Protein AF-A0A397T1X7-F1 (afdb_monomer)

Foldseek 3Di:
DDDDDDDDDDDWDWDDDVPDTDTDDDDAWFDQDQDPVPRHGRVCLLQPDAQRDPDPDVPDDDPDPDDRSCDNNVVVVPDPDDDDDTDHD

pLDDT: mean 76.86, std 15.19, range [36.06, 94.38]

Sequence (89 aa):
MIRFETLQWIPLKLTLIKKKGFIIINGKGIPIEIHKEGNVWIPELIFGHLLVPSNYGDSEKKVTGGRNGYGAKLTNIYSTEFIVETADL

Nearest PDB structures (foldseek):
  1pvg-assembly1_A  TM=9.748E-01  e=1.190E-05  Saccharomyces cerevisiae
  1pvg-assembly1_B  TM=9.739E-01  e=1.564E-05  Saccharomyces cerevisiae
  4gfh-assembly1_F  TM=9.744E-01  e=2.054E-05  Saccharomyces cerevisiae S288C
  4gfh-assembly1_A  TM=9.744E-01  e=2.054E-05  Saccharomyces cerevisiae S288C
  1qzr-assembly1_B  TM=9.704E-01  e=2.355E-05  Saccharomyces cerevisiae

Mean predicted aligned error: 9.06 Å

Structure (mmCIF, N/CA/C/O backbone):
data_AF-A0A397T1X7-F1
#
_entry.id   AF-A0A397T1X7-F1
#
loop_
_atom_site.group_PDB
_atom_site.id
_atom_site.type_symbol
_atom_site.label_atom_id
_atom_site.label_alt_id
_atom_site.label_comp_id
_atom_site.label_asym_id
_atom_site.label_entity_id
_atom_site.label_seq_id
_atom_site.pdbx_PDB_ins_code
_atom_site.Cartn_x
_atom_site.Cartn_y
_atom_site.Cartn_z
_atom_site.occupancy
_atom_site.B_iso_or_equiv
_atom_site.auth_seq_id
_atom_site.auth_comp_id
_atom_site.auth_asym_id
_atom_site.auth_atom_id
_atom_site.pdbx_PDB_model_num
ATOM 1 N N . MET A 1 1 ? 28.637 21.633 -17.359 1.00 36.06 1 MET A N 1
ATOM 2 C CA . MET A 1 1 ? 27.357 22.333 -17.122 1.00 36.06 1 MET A CA 1
ATOM 3 C C . MET A 1 1 ? 26.259 21.278 -17.137 1.00 36.06 1 MET A C 1
ATOM 5 O O . MET A 1 1 ? 25.895 20.821 -18.209 1.00 36.06 1 MET A O 1
ATOM 9 N N . ILE A 1 2 ? 25.844 20.788 -15.968 1.00 37.47 2 ILE A N 1
ATOM 10 C CA . ILE A 1 2 ? 24.806 19.752 -15.854 1.00 37.47 2 ILE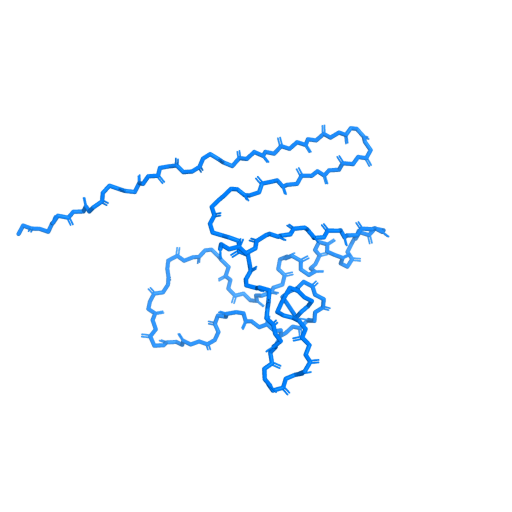 A CA 1
ATOM 11 C C . ILE A 1 2 ? 23.461 20.478 -15.787 1.00 37.47 2 ILE A C 1
ATOM 13 O O . ILE A 1 2 ? 23.249 21.289 -14.887 1.00 37.47 2 ILE A O 1
ATOM 17 N N . ARG A 1 3 ? 22.591 20.245 -16.775 1.00 36.62 3 ARG A N 1
ATOM 18 C CA . ARG A 1 3 ? 21.207 20.727 -16.758 1.00 36.62 3 ARG A CA 1
ATOM 19 C C . ARG A 1 3 ? 20.418 19.818 -15.820 1.00 36.62 3 ARG A C 1
ATOM 21 O O . ARG A 1 3 ? 20.239 18.645 -16.119 1.00 36.62 3 ARG A O 1
ATOM 28 N N . PHE A 1 4 ? 19.984 20.354 -14.685 1.00 44.94 4 PHE A N 1
ATOM 29 C CA . PHE A 1 4 ? 18.932 19.729 -13.895 1.00 44.94 4 PHE A CA 1
ATOM 30 C C . PHE A 1 4 ? 17.615 20.014 -14.612 1.00 44.94 4 PHE A C 1
ATOM 32 O O . PHE A 1 4 ? 17.165 21.159 -14.656 1.00 44.94 4 PHE A O 1
ATOM 39 N N . GLU A 1 5 ? 17.042 18.992 -15.240 1.00 52.19 5 GLU A N 1
ATOM 40 C CA . GLU A 1 5 ? 15.668 19.061 -15.721 1.00 52.19 5 GLU A CA 1
ATOM 41 C C . GLU A 1 5 ? 14.751 19.318 -14.520 1.00 52.19 5 GLU A C 1
ATOM 43 O O . GLU A 1 5 ? 14.942 18.778 -13.428 1.00 52.19 5 GLU A O 1
ATOM 48 N N . THR A 1 6 ? 13.815 20.244 -14.692 1.00 47.03 6 THR A N 1
ATOM 49 C CA . THR A 1 6 ? 12.964 20.768 -13.627 1.00 47.03 6 THR A CA 1
ATOM 50 C C . THR A 1 6 ? 12.123 19.650 -13.015 1.00 47.03 6 THR A C 1
ATOM 52 O O . THR A 1 6 ? 11.225 19.127 -13.670 1.00 47.03 6 THR A O 1
ATOM 55 N N . LEU A 1 7 ? 12.381 19.309 -11.750 1.00 55.78 7 LEU A N 1
ATOM 56 C CA . LEU A 1 7 ? 11.470 18.504 -10.935 1.00 55.78 7 LEU A CA 1
ATOM 57 C C . LEU A 1 7 ? 10.122 19.229 -10.868 1.00 55.78 7 LEU A C 1
ATOM 59 O O . LEU A 1 7 ? 9.989 20.267 -10.218 1.00 55.78 7 LEU A O 1
ATOM 63 N N . GLN A 1 8 ? 9.131 18.702 -11.579 1.00 60.28 8 GLN A N 1
ATOM 64 C CA . GLN A 1 8 ? 7.771 19.205 -11.510 1.00 60.28 8 GLN A CA 1
ATOM 65 C C . GLN A 1 8 ? 7.158 18.740 -10.186 1.00 60.28 8 GLN A C 1
ATOM 67 O O . GLN A 1 8 ? 7.061 17.545 -9.912 1.00 60.28 8 GLN A O 1
ATOM 72 N N . TRP A 1 9 ? 6.774 19.691 -9.337 1.00 65.19 9 TRP A N 1
ATOM 73 C CA . TRP A 1 9 ? 6.129 19.396 -8.063 1.00 65.19 9 TRP A CA 1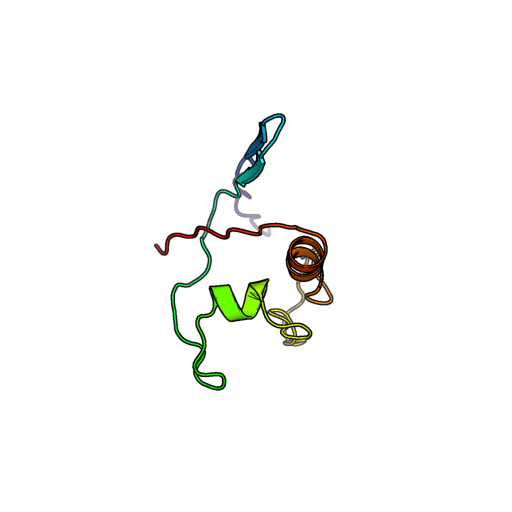
ATOM 74 C C . TRP A 1 9 ? 4.737 18.823 -8.313 1.00 65.19 9 TRP A C 1
ATOM 76 O O . TRP A 1 9 ? 3.862 19.514 -8.834 1.00 65.19 9 TRP A O 1
ATOM 86 N N . ILE A 1 10 ? 4.523 17.569 -7.922 1.00 72.00 10 ILE A N 1
ATOM 87 C CA . ILE A 1 10 ? 3.194 16.963 -7.918 1.00 72.00 10 ILE A CA 1
ATOM 88 C C . ILE A 1 10 ? 2.603 17.170 -6.517 1.00 72.00 10 ILE A C 1
ATOM 90 O O . ILE A 1 10 ? 3.163 16.655 -5.545 1.00 72.00 10 ILE A O 1
ATOM 94 N N . PRO A 1 11 ? 1.501 17.926 -6.367 1.00 75.06 11 PRO A N 1
ATOM 95 C CA . PRO A 1 11 ? 0.890 18.129 -5.063 1.00 75.06 11 PRO A CA 1
ATOM 96 C C . PRO A 1 11 ? 0.287 16.815 -4.555 1.00 75.06 11 PRO A C 1
ATOM 98 O O . PRO A 1 11 ? -0.534 16.180 -5.224 1.00 75.06 11 PRO A O 1
ATOM 101 N N . LEU A 1 12 ? 0.676 16.426 -3.341 1.00 77.12 12 LEU A N 1
ATOM 102 C CA . LEU A 1 12 ? 0.042 15.341 -2.602 1.00 77.12 12 LEU A CA 1
ATOM 103 C C . LEU A 1 12 ? -1.259 15.854 -1.974 1.00 77.12 12 LEU A C 1
ATOM 105 O O . LEU A 1 12 ? -1.248 16.878 -1.287 1.00 77.12 12 LEU A O 1
ATOM 109 N N . LYS A 1 13 ? -2.373 15.139 -2.165 1.00 77.31 13 LYS A N 1
ATOM 110 C CA . LYS A 1 13 ? -3.661 15.497 -1.560 1.00 77.31 13 LYS A CA 1
ATOM 111 C C . LYS A 1 13 ? -4.007 14.517 -0.441 1.00 77.31 13 LYS A C 1
ATOM 113 O O . LYS A 1 13 ? -4.354 13.365 -0.682 1.00 77.31 13 LYS A O 1
ATOM 118 N N . LEU A 1 14 ? -3.975 15.003 0.796 1.00 74.25 14 LEU A N 1
ATOM 119 C CA . LEU A 1 14 ? -4.477 14.269 1.956 1.00 74.25 14 LEU A CA 1
ATOM 120 C C . LEU A 1 14 ? -5.920 14.690 2.243 1.00 74.25 14 LEU A C 1
ATOM 122 O O . LEU A 1 14 ? -6.211 15.882 2.318 1.00 74.25 14 LEU A O 1
ATOM 126 N N . THR A 1 15 ? -6.829 13.729 2.409 1.00 75.19 15 THR A N 1
ATOM 127 C CA . THR A 1 15 ? -8.219 14.009 2.794 1.00 75.19 15 THR A CA 1
ATOM 128 C C . THR A 1 15 ? -8.590 13.183 4.019 1.00 75.19 15 THR A C 1
ATOM 130 O O . THR A 1 15 ? -8.715 11.962 3.961 1.00 75.19 15 THR A O 1
ATOM 133 N N . LEU A 1 16 ? -8.779 13.867 5.149 1.00 74.75 16 LEU A N 1
ATOM 134 C CA . LEU A 1 16 ? -9.231 13.259 6.396 1.00 74.75 16 LEU A CA 1
ATOM 135 C C . LEU A 1 16 ? -10.732 13.499 6.550 1.00 74.75 16 LEU A C 1
ATOM 137 O O . LEU A 1 16 ? -11.163 14.597 6.900 1.00 74.75 16 LEU A O 1
ATOM 141 N N . ILE A 1 17 ? -11.539 12.472 6.299 1.00 73.38 17 ILE A N 1
ATOM 142 C CA . ILE A 1 17 ? -12.962 12.487 6.643 1.00 73.38 17 ILE A CA 1
ATOM 143 C C . ILE A 1 17 ? -13.071 11.828 8.014 1.00 73.38 17 ILE A C 1
ATOM 145 O O . ILE A 1 17 ? -12.476 10.781 8.239 1.00 73.38 17 ILE A O 1
ATOM 149 N N . LYS A 1 18 ? -13.847 12.416 8.933 1.00 64.06 18 LYS A N 1
ATOM 150 C CA . LYS A 1 18 ? -13.957 12.069 10.371 1.00 64.06 18 LYS A CA 1
ATOM 151 C C . LYS A 1 18 ? -14.189 10.570 10.704 1.00 64.06 18 LYS A C 1
ATOM 153 O O . LYS A 1 18 ? -14.168 10.211 11.874 1.00 64.06 18 LYS A O 1
ATOM 158 N N . LYS A 1 19 ? -14.435 9.717 9.696 1.00 63.59 19 LYS A N 1
ATOM 159 C CA . LYS A 1 19 ? -14.582 8.249 9.766 1.00 63.59 19 LYS A CA 1
ATOM 160 C C . LYS A 1 19 ? -13.850 7.459 8.661 1.00 63.59 19 LYS A C 1
ATOM 162 O O . LYS A 1 19 ? -13.815 6.239 8.740 1.00 63.59 19 LYS A O 1
ATOM 167 N N . LYS A 1 20 ? -13.308 8.116 7.630 1.00 63.56 20 LYS A N 1
ATOM 168 C CA . LYS A 1 20 ? -12.586 7.487 6.513 1.00 63.56 20 LYS A CA 1
ATOM 169 C C . LYS A 1 20 ? -11.358 8.342 6.181 1.00 63.56 20 LYS A C 1
ATOM 171 O O . LYS A 1 20 ? -11.494 9.468 5.704 1.00 63.56 20 LYS A O 1
ATOM 176 N N . GLY A 1 21 ? -10.167 7.846 6.500 1.00 68.25 21 GLY A N 1
ATOM 177 C CA . GLY A 1 21 ? -8.916 8.494 6.109 1.00 68.25 21 GLY A CA 1
ATOM 178 C C . GLY A 1 21 ? -8.532 8.051 4.703 1.00 68.25 21 GLY A C 1
ATOM 179 O O . GLY A 1 21 ? -8.372 6.856 4.483 1.00 68.25 21 GLY A O 1
ATOM 180 N N . PHE A 1 22 ? -8.382 8.991 3.769 1.00 74.69 22 PHE A N 1
ATOM 181 C CA . PHE A 1 22 ? -7.900 8.700 2.420 1.00 74.69 22 PHE A CA 1
ATOM 182 C C . PHE A 1 22 ? -6.599 9.448 2.152 1.00 74.69 22 PHE A C 1
ATOM 184 O O . PHE A 1 22 ? -6.484 10.656 2.389 1.00 74.69 22 PHE A O 1
ATOM 191 N N . ILE A 1 23 ? -5.628 8.726 1.604 1.00 78.44 23 ILE A N 1
ATOM 192 C CA . ILE A 1 23 ? -4.401 9.300 1.060 1.00 78.44 23 ILE A CA 1
ATOM 193 C C . ILE A 1 23 ? -4.511 9.188 -0.457 1.00 78.44 23 ILE A C 1
ATOM 195 O O . ILE A 1 23 ? -4.584 8.081 -0.980 1.00 78.44 23 ILE A O 1
ATOM 199 N N . ILE A 1 24 ? -4.536 10.325 -1.156 1.00 79.62 24 ILE A N 1
ATOM 200 C CA . ILE A 1 24 ? -4.569 10.360 -2.620 1.00 79.62 24 ILE A CA 1
ATOM 201 C C . ILE A 1 24 ? -3.200 10.825 -3.102 1.00 79.62 24 ILE A C 1
ATOM 203 O O . ILE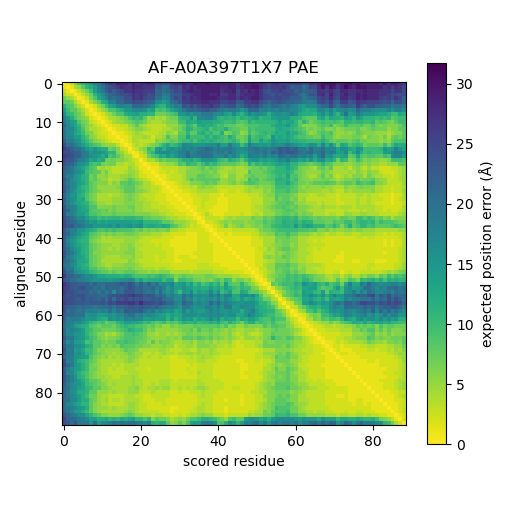 A 1 24 ? -2.801 11.976 -2.893 1.00 79.62 24 ILE A O 1
ATOM 207 N N . ILE A 1 25 ? -2.477 9.908 -3.739 1.00 80.44 25 ILE A N 1
ATOM 208 C CA . ILE A 1 25 ? -1.169 10.169 -4.336 1.00 80.44 25 ILE A CA 1
ATOM 209 C C . ILE A 1 25 ? -1.376 10.383 -5.832 1.00 80.44 25 ILE A C 1
ATOM 211 O O . ILE A 1 25 ? -1.832 9.486 -6.532 1.00 80.44 25 ILE A O 1
ATOM 215 N N . ASN A 1 26 ? -1.042 11.579 -6.310 1.00 78.12 26 ASN A N 1
ATOM 216 C CA . ASN A 1 26 ? -1.033 11.889 -7.735 1.00 78.12 26 ASN A CA 1
ATOM 217 C C . ASN A 1 26 ? 0.324 11.500 -8.345 1.00 78.12 26 ASN A C 1
ATOM 219 O O . ASN A 1 26 ? 1.343 11.511 -7.652 1.00 78.12 26 ASN A O 1
ATOM 223 N N . GLY A 1 27 ? 0.354 11.218 -9.647 1.00 79.56 27 GLY A N 1
ATOM 224 C CA . GLY A 1 27 ? 1.559 10.811 -10.375 1.00 79.56 27 GLY A CA 1
ATOM 225 C C . GLY A 1 27 ? 1.339 9.505 -11.130 1.00 79.56 27 GLY A C 1
ATOM 226 O O . GLY A 1 27 ? 0.202 9.147 -11.426 1.00 79.56 27 GLY A O 1
ATOM 227 N N . LYS A 1 28 ? 2.427 8.797 -11.453 1.00 82.56 28 LYS A N 1
ATOM 228 C CA . LYS A 1 28 ? 2.335 7.476 -12.083 1.00 82.56 28 LYS A CA 1
ATOM 229 C C . LYS A 1 28 ? 1.701 6.480 -11.104 1.00 82.56 28 LYS A C 1
ATOM 231 O O . LYS A 1 28 ? 2.152 6.382 -9.963 1.00 82.56 28 LYS A O 1
ATOM 236 N N . GLY A 1 29 ? 0.672 5.770 -11.565 1.00 85.56 29 GLY A N 1
ATOM 237 C CA . GLY A 1 29 ? -0.000 4.716 -10.811 1.00 85.56 29 GLY A CA 1
ATOM 238 C C . GLY A 1 29 ? 0.862 3.468 -10.612 1.00 85.56 29 GLY A C 1
ATOM 239 O O . GLY A 1 29 ? 2.026 3.406 -11.022 1.00 85.56 29 GLY A O 1
ATOM 240 N N . ILE A 1 30 ? 0.279 2.467 -9.957 1.00 88.50 30 ILE A N 1
ATOM 241 C CA . ILE A 1 30 ? 0.901 1.155 -9.774 1.00 88.50 30 ILE A CA 1
ATOM 242 C C . ILE A 1 30 ? 0.485 0.275 -10.961 1.00 88.50 30 ILE A C 1
ATOM 244 O O . ILE A 1 30 ? -0.708 0.237 -11.255 1.00 88.50 30 ILE A O 1
ATOM 248 N N . PRO A 1 31 ? 1.419 -0.439 -11.620 1.00 89.75 31 PRO A N 1
ATOM 249 C CA . PRO A 1 31 ? 1.092 -1.282 -12.769 1.00 89.75 31 PRO A CA 1
ATOM 250 C C . PRO A 1 31 ? 0.014 -2.319 -12.445 1.00 89.75 31 PRO A C 1
ATOM 252 O O . PRO A 1 31 ? 0.094 -2.993 -11.409 1.00 89.75 31 PRO A O 1
ATOM 255 N N . ILE A 1 32 ? -0.962 -2.477 -13.341 1.00 91.94 32 ILE A N 1
ATOM 256 C CA . ILE A 1 32 ? -2.040 -3.465 -13.199 1.00 91.94 32 ILE A CA 1
ATOM 257 C C . ILE A 1 32 ? -1.658 -4.709 -14.008 1.00 91.94 32 ILE A C 1
ATOM 259 O O . ILE A 1 32 ? -2.208 -4.998 -15.066 1.00 91.94 32 ILE A O 1
ATOM 263 N N . GLU A 1 33 ? -0.674 -5.452 -13.499 1.00 91.44 33 GLU A N 1
ATOM 264 C CA . GLU A 1 33 ? -0.131 -6.653 -14.145 1.00 91.44 33 GLU A CA 1
ATOM 265 C C . GLU A 1 33 ? -0.003 -7.819 -13.154 1.00 91.44 33 GLU A C 1
ATOM 267 O O . GLU A 1 33 ? 0.045 -7.627 -11.935 1.00 91.44 33 GLU A O 1
ATOM 272 N N . ILE A 1 34 ? 0.086 -9.043 -13.682 1.00 90.94 34 ILE A N 1
ATOM 273 C CA . ILE A 1 34 ? 0.341 -10.255 -12.895 1.00 90.94 34 ILE A CA 1
ATOM 274 C C . ILE A 1 34 ? 1.856 -10.471 -12.774 1.00 90.94 34 ILE A C 1
ATOM 276 O O . ILE A 1 34 ? 2.570 -10.567 -13.775 1.00 90.94 34 ILE A O 1
ATOM 280 N N . HIS A 1 35 ? 2.356 -10.601 -11.544 1.00 87.94 35 HIS A N 1
ATOM 281 C CA . HIS A 1 35 ? 3.752 -10.931 -11.270 1.00 87.94 35 HIS A CA 1
ATOM 282 C C . HIS A 1 35 ? 4.060 -12.370 -11.700 1.00 87.94 35 HIS A C 1
ATOM 284 O O . HIS A 1 35 ? 3.520 -13.326 -11.141 1.00 87.94 35 HIS A O 1
ATOM 290 N N . LYS A 1 36 ? 4.995 -12.536 -12.641 1.00 81.69 36 LYS A N 1
ATOM 291 C CA . LYS A 1 36 ? 5.288 -13.819 -13.309 1.00 81.69 36 LYS A CA 1
ATOM 292 C C . LYS A 1 36 ? 5.634 -14.969 -12.357 1.00 81.69 36 LYS A C 1
ATOM 294 O O . LYS A 1 36 ? 5.155 -16.075 -12.551 1.00 81.69 36 LYS A O 1
ATOM 299 N N . GLU A 1 37 ? 6.441 -14.712 -11.329 1.00 79.06 37 GLU A N 1
ATOM 300 C CA . GLU A 1 37 ? 6.892 -15.762 -10.394 1.00 79.06 37 GLU A CA 1
ATOM 301 C C . GLU A 1 37 ? 5.864 -16.091 -9.302 1.00 79.06 37 GLU A C 1
ATOM 303 O O . GLU A 1 37 ? 5.897 -17.180 -8.739 1.00 79.06 37 GLU A O 1
ATOM 308 N N . GLY A 1 38 ? 4.956 -15.159 -8.995 1.00 73.44 38 GLY A N 1
ATOM 309 C CA . GLY A 1 38 ? 4.002 -15.291 -7.892 1.00 73.44 38 GLY A CA 1
ATOM 310 C C . GLY A 1 38 ? 2.577 -15.593 -8.342 1.00 73.44 38 GLY A C 1
ATOM 311 O O . GLY A 1 38 ? 1.763 -15.972 -7.512 1.00 73.44 38 GLY A O 1
ATOM 312 N N . ASN A 1 39 ? 2.271 -15.414 -9.633 1.00 88.50 39 ASN A N 1
ATOM 313 C CA . ASN A 1 39 ? 0.925 -15.487 -10.205 1.00 88.50 39 ASN A CA 1
ATOM 314 C C . ASN A 1 39 ? -0.124 -14.685 -9.404 1.00 88.50 39 ASN A C 1
ATOM 316 O O . ASN A 1 39 ? -1.260 -15.117 -9.224 1.00 88.50 39 ASN A O 1
ATOM 320 N N . VAL A 1 40 ? 0.286 -13.515 -8.911 1.00 91.44 40 VAL A N 1
ATOM 321 C CA . VAL A 1 40 ? -0.548 -12.572 -8.155 1.00 91.44 40 VAL A CA 1
ATOM 322 C C . VAL A 1 40 ? -0.448 -11.187 -8.776 1.00 91.44 40 VAL A C 1
ATOM 324 O O . VAL A 1 40 ? 0.558 -10.852 -9.406 1.00 91.44 40 VAL A O 1
ATOM 327 N N . TRP A 1 41 ? -1.476 -10.367 -8.590 1.00 92.75 41 TRP A N 1
ATOM 328 C CA . TRP A 1 41 ? -1.470 -8.989 -9.068 1.00 92.75 41 TRP A CA 1
ATOM 329 C C . TRP A 1 41 ? -0.399 -8.158 -8.356 1.00 92.75 41 TRP A C 1
ATOM 331 O O . TRP A 1 41 ? -0.221 -8.263 -7.142 1.00 92.75 41 TRP A O 1
ATOM 341 N N . ILE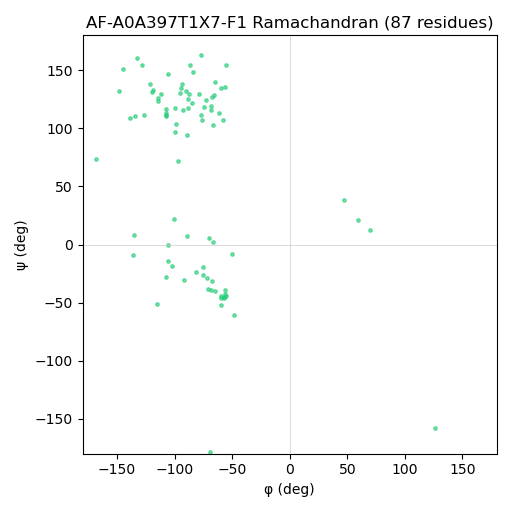 A 1 42 ? 0.297 -7.289 -9.090 1.00 90.50 42 ILE A N 1
ATOM 342 C CA . ILE A 1 42 ? 1.310 -6.390 -8.517 1.00 90.50 42 ILE A CA 1
ATOM 343 C C . ILE A 1 42 ? 0.743 -5.529 -7.367 1.00 90.50 42 ILE A C 1
ATOM 345 O O . ILE A 1 42 ? 1.400 -5.460 -6.323 1.00 90.50 42 ILE A O 1
ATOM 349 N N . PRO A 1 43 ? -0.458 -4.915 -7.468 1.00 92.50 43 PRO A N 1
ATOM 350 C CA . PRO A 1 43 ? -1.056 -4.199 -6.342 1.00 92.50 43 PRO A CA 1
ATOM 351 C C . PRO A 1 43 ? -1.237 -5.083 -5.099 1.00 92.50 43 PRO A C 1
ATOM 353 O O . PRO A 1 43 ? -0.837 -4.699 -4.000 1.00 92.50 43 PRO A O 1
ATOM 356 N N . GLU A 1 44 ? -1.764 -6.296 -5.266 1.00 92.25 44 GLU A N 1
ATOM 357 C CA . GLU A 1 44 ? -1.931 -7.256 -4.169 1.00 92.25 44 GLU A CA 1
ATOM 358 C C . GLU A 1 44 ? -0.583 -7.607 -3.532 1.00 92.25 44 GLU A C 1
ATOM 360 O O . GLU A 1 44 ? -0.419 -7.533 -2.314 1.00 92.25 44 GLU A O 1
ATOM 365 N N . LEU A 1 45 ? 0.425 -7.887 -4.352 1.00 90.88 45 LEU A N 1
ATOM 366 C CA . LEU A 1 45 ? 1.766 -8.221 -3.897 1.00 90.88 45 LEU A CA 1
ATOM 367 C C . LEU A 1 45 ? 2.397 -7.087 -3.060 1.00 90.88 45 LEU A C 1
ATOM 369 O O . LEU A 1 45 ? 2.967 -7.320 -1.986 1.00 90.88 45 LEU A O 1
ATOM 373 N N . ILE A 1 46 ? 2.265 -5.838 -3.516 1.00 89.44 46 ILE A N 1
ATOM 374 C CA . ILE A 1 46 ? 2.829 -4.656 -2.849 1.00 89.44 46 ILE A CA 1
ATOM 375 C C . ILE A 1 46 ? 2.130 -4.369 -1.514 1.00 89.44 46 ILE A C 1
ATOM 377 O O . ILE A 1 46 ? 2.814 -4.036 -0.541 1.00 89.44 46 ILE A O 1
ATOM 381 N N . PHE A 1 47 ? 0.812 -4.530 -1.417 1.00 92.06 47 PHE A N 1
ATOM 382 C CA . PHE A 1 47 ? 0.053 -4.125 -0.225 1.00 92.06 47 PHE A CA 1
ATOM 383 C C . PHE A 1 47 ? -0.348 -5.271 0.717 1.00 92.06 47 PHE A C 1
ATOM 385 O O . PHE A 1 47 ? -0.635 -5.014 1.888 1.00 92.06 47 PHE A O 1
ATOM 392 N N . GLY A 1 48 ? -0.340 -6.518 0.243 1.00 90.81 48 GLY A N 1
ATOM 393 C CA . GLY A 1 48 ? -0.840 -7.689 0.971 1.00 90.81 48 GLY A CA 1
ATOM 394 C C . GLY A 1 48 ? 0.231 -8.649 1.497 1.00 90.81 48 GLY A C 1
ATOM 395 O O . GLY A 1 48 ? 0.023 -9.282 2.526 1.00 90.81 48 GLY A O 1
ATOM 396 N N . HIS A 1 49 ? 1.401 -8.743 0.855 1.00 89.19 49 HIS A N 1
ATOM 397 C CA . HIS A 1 49 ? 2.388 -9.786 1.184 1.00 89.19 49 HIS A CA 1
ATOM 398 C C . HIS A 1 49 ? 3.608 -9.229 1.913 1.00 89.19 49 HIS A C 1
ATOM 400 O O . HIS A 1 49 ? 4.389 -8.485 1.325 1.00 89.19 49 HIS A O 1
ATOM 406 N N . LEU A 1 5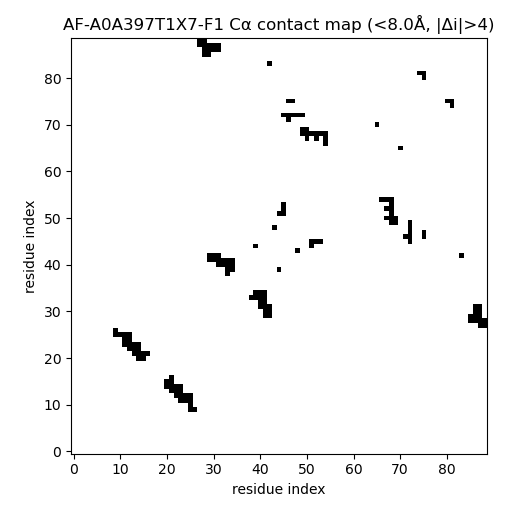0 ? 3.824 -9.577 3.183 1.00 87.75 50 LEU A N 1
ATOM 407 C CA . LEU A 1 50 ? 5.047 -9.187 3.901 1.00 87.75 50 LEU A CA 1
ATOM 408 C C . LEU A 1 50 ? 6.312 -9.638 3.158 1.00 87.75 50 LEU A C 1
ATOM 410 O O . LEU A 1 50 ? 6.286 -10.602 2.403 1.00 87.75 50 LEU A O 1
ATOM 414 N N . LEU A 1 51 ? 7.424 -8.932 3.393 1.00 77.44 51 LEU A N 1
ATOM 415 C CA . LEU A 1 51 ? 8.736 -9.276 2.827 1.00 77.44 51 LEU A CA 1
ATOM 416 C C . LEU A 1 51 ? 8.783 -9.308 1.292 1.00 77.44 51 LEU A C 1
ATOM 418 O O . LEU A 1 51 ? 9.694 -9.907 0.733 1.00 77.44 51 LEU A O 1
ATOM 422 N N . VAL A 1 52 ? 7.847 -8.633 0.616 1.00 69.94 52 VAL A N 1
ATOM 423 C CA . VAL A 1 52 ? 7.949 -8.350 -0.818 1.00 69.94 52 VAL A CA 1
ATOM 424 C C . VAL A 1 52 ? 8.448 -6.926 -1.012 1.00 69.94 52 VAL A C 1
ATOM 426 O O . VAL A 1 52 ? 7.666 -5.971 -0.916 1.00 69.94 52 VAL A O 1
ATOM 429 N N . PRO A 1 53 ? 9.754 -6.749 -1.225 1.00 59.34 53 PRO A N 1
ATOM 430 C CA . PRO A 1 53 ? 10.314 -5.446 -1.462 1.00 59.34 53 PRO A CA 1
ATOM 431 C C . PRO A 1 53 ? 10.251 -5.107 -2.951 1.00 59.34 53 PRO A C 1
ATOM 433 O O . PRO A 1 53 ? 10.782 -5.820 -3.791 1.00 59.34 53 PRO A O 1
ATOM 436 N N . SER A 1 54 ? 9.733 -3.928 -3.282 1.00 57.78 54 SER A N 1
ATOM 437 C CA . SER A 1 54 ? 9.902 -3.332 -4.615 1.00 57.78 54 SER A CA 1
ATOM 438 C C . SER A 1 54 ? 11.345 -2.860 -4.883 1.00 57.78 54 SER A C 1
ATOM 440 O O . SER A 1 54 ? 11.602 -2.169 -5.867 1.00 57.78 54 SER A O 1
ATOM 442 N N . ASN A 1 55 ? 12.280 -3.139 -3.962 1.00 55.69 55 ASN A N 1
ATOM 443 C CA . ASN A 1 55 ? 13.518 -2.379 -3.811 1.00 55.69 55 ASN A CA 1
ATOM 444 C C . ASN A 1 55 ? 14.809 -3.195 -3.633 1.00 55.69 55 ASN A C 1
ATOM 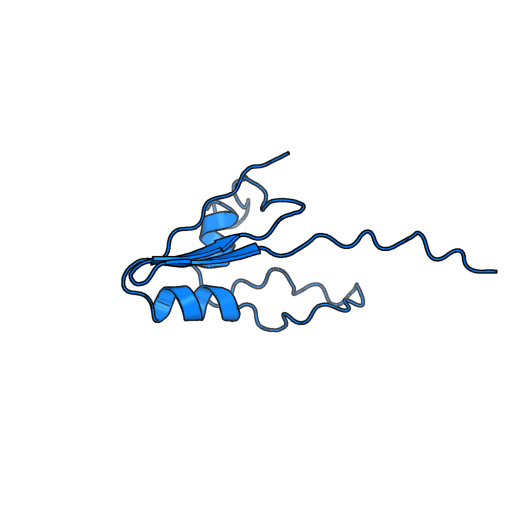446 O O . ASN A 1 55 ? 15.836 -2.572 -3.384 1.00 55.69 55 ASN A O 1
ATOM 450 N N . TYR A 1 56 ? 14.812 -4.526 -3.787 1.00 49.41 56 TYR A N 1
ATOM 451 C CA . TYR A 1 56 ? 16.073 -5.289 -3.785 1.00 49.41 56 TYR A CA 1
ATOM 452 C C . TYR A 1 56 ? 16.613 -5.364 -5.207 1.00 49.41 56 TYR A C 1
ATOM 454 O O . TYR A 1 56 ? 16.217 -6.188 -6.022 1.00 49.41 56 TYR A O 1
ATOM 462 N N . GLY A 1 57 ? 17.485 -4.411 -5.490 1.00 52.16 57 GLY A N 1
ATOM 463 C CA . GLY A 1 57 ? 18.214 -4.248 -6.734 1.00 52.16 57 GLY A CA 1
ATOM 464 C C . GLY A 1 57 ? 19.287 -3.213 -6.450 1.00 52.16 57 GLY A C 1
ATOM 465 O O . GLY A 1 57 ? 19.140 -2.049 -6.811 1.00 52.16 57 GLY A O 1
ATOM 466 N N . ASP A 1 58 ? 20.315 -3.629 -5.709 1.00 53.72 58 ASP A N 1
ATOM 467 C CA . ASP A 1 58 ? 21.391 -2.773 -5.181 1.00 53.72 58 ASP A CA 1
ATOM 468 C C . ASP A 1 58 ? 22.294 -2.164 -6.272 1.00 53.72 58 ASP A C 1
ATOM 470 O O . ASP A 1 58 ? 23.248 -1.447 -5.973 1.00 53.72 58 ASP A O 1
ATOM 474 N N . SER A 1 59 ? 22.000 -2.414 -7.552 1.00 57.38 59 SER A N 1
ATOM 475 C CA . SER A 1 59 ? 22.733 -1.844 -8.682 1.00 57.38 59 SER A CA 1
ATOM 476 C C . SER A 1 59 ? 22.403 -0.371 -8.944 1.00 57.38 59 SER A C 1
ATOM 478 O O . SER A 1 59 ? 23.198 0.316 -9.584 1.00 57.38 59 SER A O 1
ATOM 480 N N . GLU A 1 60 ? 21.276 0.147 -8.442 1.00 60.09 60 GLU A N 1
ATOM 481 C CA . GLU A 1 60 ? 20.889 1.551 -8.613 1.00 60.09 60 GLU A CA 1
ATOM 482 C C . GLU A 1 60 ? 20.881 2.311 -7.283 1.00 60.09 60 GLU A C 1
ATOM 484 O O . GLU A 1 60 ? 20.168 1.969 -6.338 1.00 60.09 60 GLU A O 1
ATOM 489 N N . LYS A 1 61 ? 21.645 3.410 -7.215 1.00 59.16 61 LYS A N 1
ATOM 490 C CA . LYS A 1 61 ? 21.572 4.353 -6.092 1.00 59.16 61 LYS A CA 1
ATOM 491 C C . LYS A 1 61 ? 20.211 5.044 -6.095 1.00 59.16 61 LYS A C 1
ATOM 493 O O . LYS A 1 61 ? 19.986 5.989 -6.847 1.00 59.16 61 LYS A O 1
ATOM 498 N N . LYS A 1 62 ? 19.321 4.611 -5.209 1.00 65.38 62 LYS A N 1
ATOM 499 C CA . LYS A 1 62 ? 18.002 5.223 -5.017 1.00 65.38 62 LYS A CA 1
ATOM 500 C C . LYS A 1 62 ? 18.046 6.273 -3.904 1.00 65.38 62 LYS A C 1
ATOM 502 O O . LYS A 1 62 ? 18.629 6.049 -2.847 1.00 65.38 62 LYS A O 1
ATOM 507 N N . VAL A 1 63 ? 17.380 7.407 -4.125 1.00 76.06 63 VAL A N 1
ATOM 508 C CA . VAL A 1 63 ? 17.206 8.503 -3.143 1.00 76.06 63 VAL A CA 1
ATOM 509 C C . VAL A 1 63 ? 15.825 8.471 -2.467 1.00 76.06 63 VAL A C 1
ATOM 511 O O . VAL A 1 63 ? 15.335 9.478 -1.965 1.00 76.06 63 VAL A O 1
ATOM 514 N N . THR A 1 64 ? 15.168 7.308 -2.462 1.00 79.81 64 THR A N 1
ATOM 515 C CA . THR A 1 64 ? 13.821 7.121 -1.904 1.00 79.81 64 THR A CA 1
ATOM 516 C C . THR A 1 64 ? 13.847 6.868 -0.394 1.00 79.81 64 THR A C 1
ATOM 518 O O . THR A 1 64 ? 14.754 6.212 0.118 1.00 79.81 64 THR A O 1
ATOM 521 N N . GLY A 1 65 ? 12.803 7.304 0.321 1.00 80.44 65 GLY A N 1
ATOM 522 C CA . GLY A 1 65 ? 12.666 7.058 1.766 1.00 80.44 65 GLY A CA 1
ATOM 523 C C . GLY A 1 65 ? 12.332 5.605 2.143 1.00 80.44 65 GLY A C 1
ATOM 524 O O . GLY A 1 65 ? 12.715 5.143 3.214 1.00 80.44 65 GLY A O 1
ATOM 525 N N . GLY A 1 66 ? 11.647 4.858 1.269 1.00 81.12 66 GLY A N 1
ATOM 526 C CA . GLY A 1 66 ? 11.271 3.462 1.515 1.00 81.12 66 GLY A CA 1
ATOM 527 C C . GLY A 1 66 ? 12.464 2.505 1.435 1.00 81.12 66 GLY A C 1
ATOM 528 O O . GLY A 1 66 ? 13.149 2.452 0.416 1.00 81.12 66 GLY A O 1
ATOM 529 N N . ARG A 1 67 ? 12.697 1.728 2.501 1.00 78.56 67 ARG A N 1
ATOM 530 C CA . ARG A 1 67 ? 13.826 0.779 2.596 1.00 78.56 67 ARG A CA 1
ATOM 531 C C . ARG A 1 67 ? 13.382 -0.679 2.673 1.00 78.56 67 ARG A C 1
ATOM 533 O O . ARG A 1 67 ? 13.816 -1.492 1.873 1.00 78.56 67 ARG A O 1
ATOM 540 N N . ASN A 1 68 ? 12.466 -0.978 3.594 1.00 80.88 68 ASN A N 1
ATOM 541 C CA . ASN A 1 68 ? 12.218 -2.357 4.032 1.00 80.88 68 ASN A CA 1
ATOM 542 C C . ASN A 1 68 ? 10.910 -2.965 3.496 1.00 80.88 68 ASN A C 1
ATOM 544 O O . ASN A 1 68 ? 10.565 -4.083 3.851 1.00 80.88 68 ASN A O 1
ATOM 548 N N . GLY A 1 69 ? 10.126 -2.218 2.711 1.00 80.69 69 GLY A N 1
ATOM 549 C CA . GLY A 1 69 ? 8.859 -2.717 2.160 1.00 80.69 69 GLY A CA 1
ATOM 550 C C . GLY A 1 69 ? 7.723 -2.915 3.176 1.00 80.69 69 GLY A C 1
ATOM 551 O O . GLY A 1 69 ? 6.723 -3.528 2.834 1.00 80.69 69 GLY A O 1
ATOM 552 N N . TYR A 1 70 ? 7.829 -2.402 4.408 1.00 88.12 70 TYR A N 1
ATOM 553 C CA . TYR A 1 70 ? 6.801 -2.618 5.439 1.00 88.12 70 TYR A CA 1
ATOM 554 C C . TYR A 1 70 ? 5.706 -1.553 5.511 1.00 88.12 70 TYR A C 1
ATOM 556 O O . TYR A 1 70 ? 4.592 -1.888 5.886 1.00 88.12 70 TYR A O 1
ATOM 564 N N . GLY A 1 71 ? 5.993 -0.291 5.173 1.00 88.94 71 GLY A N 1
ATOM 565 C CA . GLY A 1 71 ? 5.141 0.855 5.533 1.00 88.94 71 GLY A CA 1
ATOM 566 C C . GLY A 1 71 ? 3.652 0.659 5.230 1.00 88.94 71 GLY A C 1
ATOM 567 O O . GLY A 1 71 ? 2.840 0.625 6.149 1.00 88.94 71 GLY A O 1
ATOM 568 N N . ALA A 1 72 ? 3.304 0.447 3.959 1.00 88.56 72 ALA A N 1
ATOM 569 C CA . ALA A 1 72 ? 1.907 0.280 3.557 1.00 88.56 72 ALA A CA 1
ATOM 570 C C . ALA A 1 72 ? 1.270 -1.019 4.091 1.00 88.56 72 ALA A C 1
ATOM 572 O O . ALA A 1 72 ? 0.085 -1.048 4.407 1.00 88.56 72 ALA A O 1
ATOM 573 N N . LYS A 1 73 ? 2.065 -2.081 4.253 1.00 90.88 73 LYS A N 1
ATOM 574 C CA . LYS A 1 73 ? 1.600 -3.372 4.779 1.00 90.88 73 LYS A CA 1
ATOM 575 C C . LYS A 1 73 ? 1.286 -3.281 6.274 1.00 90.88 73 LYS A C 1
ATOM 577 O O . LYS A 1 73 ? 0.299 -3.841 6.728 1.00 90.88 73 LYS A O 1
ATOM 582 N N . LEU A 1 74 ? 2.084 -2.533 7.039 1.00 92.75 74 LEU A N 1
ATOM 583 C CA . LEU A 1 74 ? 1.792 -2.239 8.443 1.00 92.75 74 LEU A CA 1
ATOM 584 C C . LEU A 1 74 ? 0.519 -1.399 8.567 1.00 92.75 74 LEU A C 1
ATOM 586 O 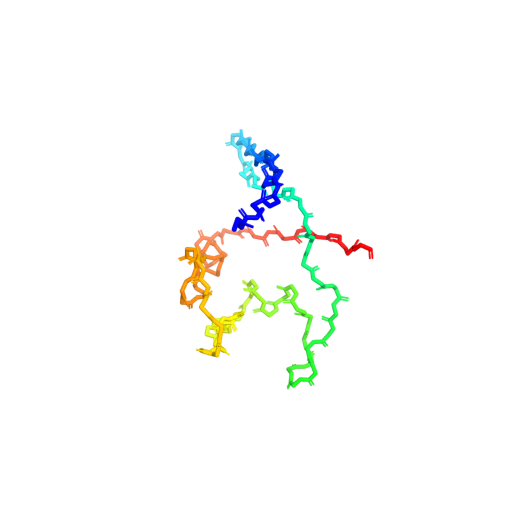O . LEU A 1 74 ? -0.299 -1.683 9.435 1.00 92.75 74 LEU A O 1
ATOM 590 N N . THR A 1 75 ? 0.304 -0.420 7.680 1.00 91.31 75 THR A N 1
ATOM 591 C CA . THR A 1 75 ? -0.975 0.305 7.630 1.00 91.31 75 THR A CA 1
ATOM 592 C C . THR A 1 75 ? -2.145 -0.651 7.414 1.00 91.31 75 THR A C 1
ATOM 594 O O . THR A 1 75 ? -3.128 -0.550 8.139 1.00 91.31 75 THR A O 1
ATOM 597 N N . ASN A 1 76 ? -2.023 -1.604 6.489 1.00 92.31 76 ASN A N 1
ATOM 598 C CA . ASN A 1 76 ? -3.035 -2.638 6.270 1.00 92.31 76 ASN A CA 1
ATOM 599 C C . ASN A 1 76 ? -3.271 -3.493 7.535 1.00 92.31 76 ASN A C 1
ATOM 601 O O . ASN A 1 76 ? -4.392 -3.559 8.024 1.00 92.31 76 ASN A O 1
ATOM 605 N N . ILE A 1 77 ? -2.210 -4.046 8.136 1.00 94.38 77 ILE A N 1
ATOM 606 C CA . ILE A 1 77 ? -2.282 -4.899 9.342 1.00 94.38 77 ILE A CA 1
ATOM 607 C C . ILE A 1 77 ? -2.989 -4.207 10.518 1.00 94.38 77 ILE A C 1
ATOM 609 O O . ILE A 1 77 ? -3.734 -4.852 11.251 1.00 94.38 77 ILE A O 1
ATOM 613 N N . TYR A 1 78 ? -2.759 -2.907 10.713 1.00 93.25 78 TYR A N 1
ATOM 614 C CA . TYR A 1 78 ? -3.372 -2.139 11.802 1.00 93.25 78 TYR A CA 1
ATOM 615 C C . TYR A 1 78 ? -4.729 -1.512 11.436 1.00 93.25 78 TYR A C 1
ATOM 617 O O . TYR A 1 78 ? -5.272 -0.738 12.228 1.00 93.25 78 TYR A O 1
ATOM 625 N N . SER A 1 79 ? -5.288 -1.825 10.266 1.00 87.94 79 SER A N 1
ATOM 626 C CA . SER A 1 79 ? -6.580 -1.307 9.810 1.00 87.94 79 SER A CA 1
ATOM 627 C C . SER A 1 79 ? -7.671 -2.372 9.898 1.00 87.94 79 SER A C 1
ATOM 629 O O . SER A 1 79 ? -7.433 -3.550 9.664 1.00 87.94 79 SER A O 1
ATOM 631 N N . THR A 1 80 ? -8.905 -1.953 10.184 1.00 90.50 80 THR A N 1
ATOM 632 C CA . THR A 1 80 ? -10.085 -2.828 10.043 1.00 90.50 80 THR A CA 1
ATOM 633 C C . THR A 1 80 ? -10.494 -3.017 8.581 1.00 90.50 80 THR A C 1
ATOM 635 O O . THR A 1 80 ? -11.124 -4.011 8.243 1.00 90.50 80 THR A O 1
ATOM 638 N N . GLU A 1 81 ? -10.167 -2.047 7.725 1.00 89.00 81 GLU A N 1
ATOM 639 C CA . GLU A 1 81 ? -10.399 -2.057 6.281 1.00 89.00 81 GLU A CA 1
ATOM 640 C C . GLU A 1 81 ? -9.270 -1.264 5.608 1.00 89.00 81 GLU A C 1
ATOM 642 O O . GLU A 1 81 ? -8.945 -0.157 6.043 1.00 89.00 81 GLU A O 1
ATOM 647 N N . PHE A 1 82 ? -8.675 -1.822 4.553 1.00 91.00 82 PHE A N 1
ATOM 648 C CA . PHE A 1 82 ? -7.619 -1.180 3.773 1.00 91.00 82 PHE A CA 1
ATOM 649 C C . PHE A 1 82 ? -7.918 -1.348 2.284 1.00 91.00 82 PHE A C 1
ATOM 651 O O . PHE A 1 82 ? -7.873 -2.456 1.754 1.00 91.00 82 PHE A O 1
ATOM 658 N N . ILE A 1 83 ? -8.253 -0.242 1.617 1.00 91.69 83 ILE A N 1
ATOM 659 C CA . ILE A 1 83 ? -8.648 -0.228 0.205 1.00 91.69 83 ILE A CA 1
ATOM 660 C C . ILE A 1 83 ? -7.568 0.492 -0.595 1.00 91.69 83 ILE A C 1
ATOM 662 O O . ILE A 1 83 ? -7.174 1.610 -0.258 1.00 91.69 83 ILE A O 1
ATOM 666 N N . VAL A 1 84 ? -7.120 -0.147 -1.672 1.00 91.12 84 VAL A N 1
ATOM 667 C CA . VAL A 1 84 ? -6.196 0.430 -2.648 1.00 91.12 84 VAL A CA 1
ATOM 668 C C . VAL A 1 84 ? -6.931 0.564 -3.970 1.00 91.12 84 VAL A C 1
ATOM 670 O O . VAL A 1 84 ? -7.452 -0.417 -4.491 1.00 91.12 84 VAL A O 1
ATOM 673 N N . GLU A 1 85 ? -6.929 1.773 -4.518 1.00 91.69 85 GLU A N 1
ATOM 674 C CA . GLU A 1 85 ? -7.427 2.066 -5.858 1.00 91.69 85 GLU A CA 1
ATOM 675 C C . GLU A 1 85 ? -6.273 2.637 -6.680 1.00 91.69 85 GLU A C 1
ATOM 677 O O . GLU A 1 85 ? -5.536 3.516 -6.223 1.00 91.69 85 GLU A O 1
ATOM 682 N N . THR A 1 86 ? -6.071 2.101 -7.879 1.00 90.69 86 THR A N 1
ATOM 683 C CA . THR A 1 86 ? -5.043 2.575 -8.800 1.00 90.69 86 THR A CA 1
ATOM 684 C C . THR A 1 86 ? -5.550 2.455 -10.227 1.00 90.69 86 THR A C 1
ATOM 686 O O . THR A 1 86 ? -6.380 1.598 -10.526 1.00 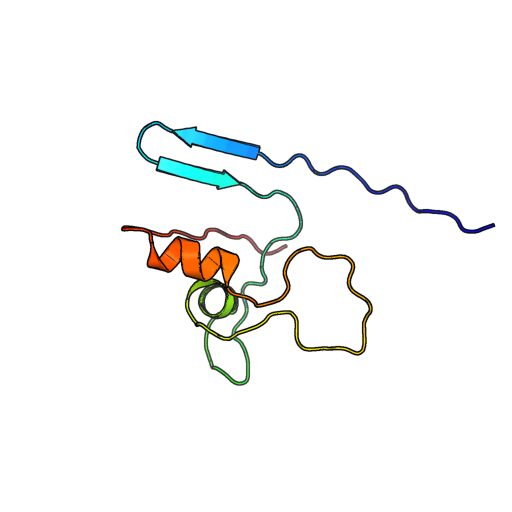90.69 86 THR A O 1
ATOM 689 N N . ALA A 1 87 ? -5.053 3.328 -11.091 1.00 88.44 87 ALA A N 1
ATOM 690 C CA . ALA A 1 87 ? -5.284 3.282 -12.521 1.00 88.44 87 ALA A CA 1
ATOM 691 C C . ALA A 1 87 ? -3.924 3.177 -13.209 1.00 88.44 87 ALA A C 1
ATOM 693 O O . ALA A 1 87 ? -2.968 3.844 -12.797 1.00 88.44 87 ALA A O 1
ATOM 694 N N . ASP A 1 88 ? -3.854 2.334 -14.233 1.00 79.38 88 ASP A N 1
ATOM 695 C CA . ASP A 1 88 ? -2.715 2.320 -15.143 1.00 79.38 88 ASP A CA 1
ATOM 696 C C . ASP A 1 88 ? -2.811 3.493 -16.136 1.00 79.38 88 ASP A C 1
ATOM 698 O O . ASP A 1 88 ? -3.874 4.114 -16.264 1.00 79.38 88 ASP A O 1
ATOM 702 N N . LEU A 1 89 ? -1.698 3.815 -16.796 1.00 57.75 89 LEU A N 1
ATOM 703 C CA . LEU A 1 89 ? -1.637 4.802 -17.883 1.00 57.75 89 LEU A CA 1
ATOM 704 C C . LEU A 1 89 ? -2.019 4.191 -19.234 1.00 57.75 89 LEU A C 1
ATOM 706 O O . LEU A 1 89 ? -1.563 3.065 -19.525 1.00 57.75 89 LEU A O 1
#

Secondary structure (DSSP, 8-state):
---------PPPEEEEETTEEEEE--SS-----EETTTTEEHHHHHHH-TT--TT--TTS----S--SS-HHHHHHHT-S---------

InterPro domains:
  IPR036890 Histidine kinase/HSP90-like ATPase superfamily [G3DSA:3.30.565.10] (11-89)
  IPR036890 Histidine kinase/HSP90-like ATPase superfamily [SSF55874] (26-87)
  IPR050634 DNA Topoisomerase II [PTHR10169] (23-88)

Solvent-accessible surface area (backbone atoms only — not comparable to full-atom values): 6239 Å² to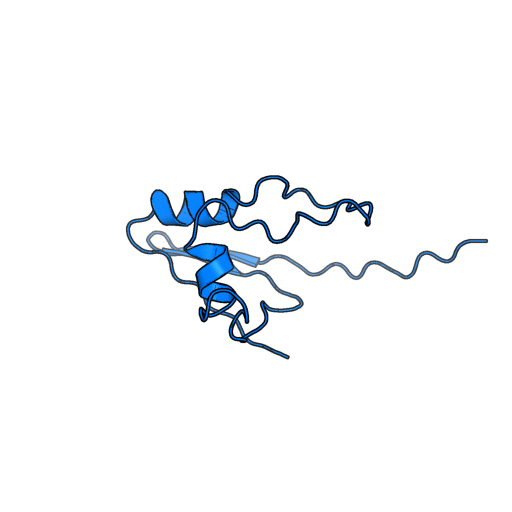tal; per-residue (Å²): 136,85,81,78,76,80,82,76,85,71,75,74,48,77,46,81,45,103,88,52,80,45,80,49,81,68,77,87,55,59,63,89,46,68,36,84,92,72,77,40,43,40,62,52,44,59,48,68,42,82,86,42,54,99,66,90,57,90,86,57,96,73,93,66,91,81,79,75,49,46,71,65,32,51,53,38,73,78,39,98,74,74,87,86,86,74,55,67,134

Radius of gyration: 15.77 Å; Cα contacts (8 Å, |Δi|>4): 80; chains: 1; bounding box: 42×38×30 Å

Organism: NCBI:txid658196